Protein AF-A0A8T3NK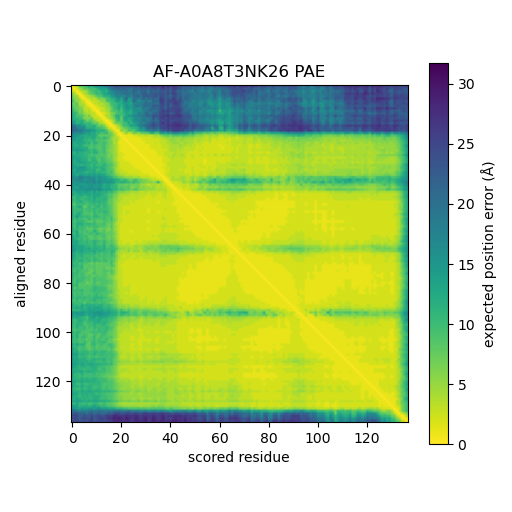26-F1 (afdb_monomer)

Radius of gyration: 14.74 Å; Cα contacts (8 Å, |Δi|>4): 124; chains: 1; bounding box: 40×31×36 Å

Secondary structure (DSSP, 8-state):
--SHHHHHHHHHGGG-TTS-HHHHHHHHHHHHHHHHHH--TTT-HHHHHHHHHHHHHHHHHHHTSTTS-HHHHHHHHHHHHHHHHHHHHHTT-HHHHHHHHHHHHHHHHHHGGGHHHHHHHTTS-SPPHHHHT-S--

pLDDT: mean 83.79, std 16.9, range [34.38, 97.88]

Mean predicted aligned error: 6.79 Å

Sequence (137 aa):
MTQNNRGGLLGEIAGLEGEDRRARLFEAQAAYDEALEHRRPEVAPLDYAMALGNDAISLCQIAAISGEDRRGRLAEALRCAYTALAVFVRMEHGPYRRQAVDLLQWIRAGAGELFVELWAELDVGEPPGWLADGGAD

Foldseek 3Di:
DPDVVVLVVLVVVLPDPDDPVVVVLVVLLVVLVVVLVVDDCVPHVLSNLVSLQVNLSSLCSQLPDPPDPVLVSLLSSLLSLVSSLVSCVVVVVVVSNVVSLVSLLVSLVSCDPSNVVSVVVNVPDDDDPSNVVSDDD

Solvent-accessible surface area (backbone atoms only — not comparable to full-atom values): 7650 Å² total; per-residue (Å²): 144,76,58,77,67,45,62,55,52,55,54,61,60,68,73,54,86,89,60,69,58,69,59,52,45,52,52,50,44,52,52,38,55,57,49,51,75,73,33,39,69,90,80,36,41,67,64,30,26,52,41,29,43,53,41,18,54,44,27,48,57,50,31,70,39,89,91,49,64,35,65,63,27,44,39,50,17,49,52,28,22,51,53,18,28,57,46,25,57,75,66,66,37,63,74,59,30,50,53,27,50,55,48,46,46,49,50,40,62,74,44,50,84,51,33,65,59,45,48,59,72,66,73,75,69,79,70,56,66,86,60,61,68,67,77,83,131

Nearest PDB structures (foldseek):
  8e12-assembly1_C  TM=4.716E-01  e=1.825E+00  synthetic construct
  8e0m-assembly4_K  TM=2.873E-01  e=3.569E+00  synthetic construct

Structure (mmCIF, N/CA/C/O backbone):
data_AF-A0A8T3NK26-F1
#
_entry.id   AF-A0A8T3NK26-F1
#
loop_
_atom_site.group_PDB
_atom_site.id
_atom_site.type_symbol
_atom_site.label_atom_id
_atom_site.label_alt_id
_atom_site.label_comp_id
_atom_site.label_asym_id
_atom_site.label_entity_id
_atom_site.label_seq_id
_atom_site.pdbx_PDB_ins_code
_atom_site.Cartn_x
_atom_site.Cartn_y
_atom_site.Cartn_z
_atom_site.occupancy
_atom_site.B_iso_or_equiv
_atom_site.auth_seq_id
_atom_site.auth_comp_id
_atom_site.auth_asym_id
_atom_site.auth_atom_id
_atom_site.pdbx_PDB_model_num
ATOM 1 N N . MET A 1 1 ? 3.869 16.652 -11.124 1.00 34.38 1 MET A N 1
ATOM 2 C CA . MET A 1 1 ? 3.592 17.564 -9.989 1.00 34.38 1 MET A CA 1
ATOM 3 C C . MET A 1 1 ? 2.208 17.263 -9.382 1.00 34.38 1 MET A C 1
ATOM 5 O O . MET A 1 1 ? 1.467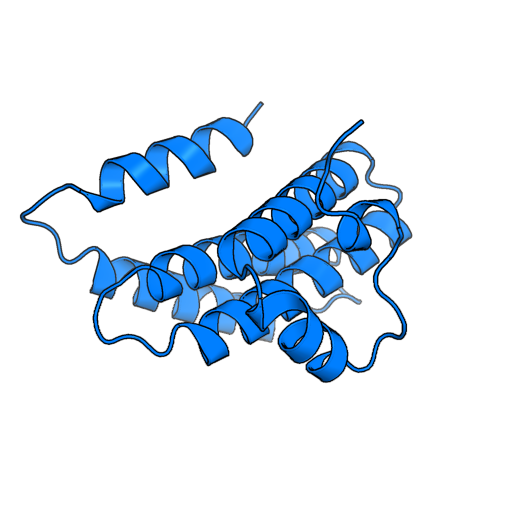 18.180 -9.070 1.00 34.38 1 MET A O 1
ATOM 9 N N . THR A 1 2 ? 1.814 15.987 -9.228 1.00 40.00 2 THR A N 1
ATOM 10 C CA . THR A 1 2 ? 0.365 15.669 -9.183 1.00 40.00 2 THR A CA 1
ATOM 11 C C . THR A 1 2 ? -0.078 14.587 -8.191 1.00 40.00 2 THR A C 1
ATOM 13 O O . THR A 1 2 ? -1.278 14.395 -8.055 1.00 40.00 2 THR A O 1
ATOM 16 N N . GLN A 1 3 ? 0.830 13.929 -7.459 1.00 48.12 3 GLN A N 1
ATOM 17 C CA . GLN A 1 3 ? 0.453 12.953 -6.416 1.00 48.12 3 GLN A CA 1
ATOM 18 C C . GLN A 1 3 ? 0.725 13.458 -4.990 1.00 48.12 3 GLN A C 1
ATOM 20 O O . GLN A 1 3 ? -0.144 13.337 -4.132 1.00 48.12 3 GLN A O 1
ATOM 25 N N . ASN A 1 4 ? 1.845 14.156 -4.754 1.00 40.50 4 ASN A N 1
ATOM 26 C CA . ASN A 1 4 ? 2.175 14.691 -3.419 1.00 40.50 4 ASN A CA 1
ATOM 27 C C . ASN A 1 4 ? 1.128 15.686 -2.890 1.00 40.50 4 ASN A C 1
ATOM 29 O O . ASN A 1 4 ? 0.859 15.723 -1.695 1.00 40.50 4 ASN A O 1
ATOM 33 N N . ASN A 1 5 ? 0.463 16.424 -3.783 1.00 45.19 5 ASN A N 1
ATOM 34 C CA . ASN A 1 5 ? -0.609 17.343 -3.399 1.00 45.19 5 ASN A CA 1
ATOM 35 C C . ASN A 1 5 ? -1.948 16.625 -3.131 1.00 45.19 5 ASN A C 1
ATOM 37 O O . ASN A 1 5 ? -2.822 17.218 -2.512 1.00 45.19 5 ASN A O 1
ATOM 41 N N . ARG A 1 6 ? -2.134 15.366 -3.566 1.00 50.84 6 ARG A N 1
ATOM 42 C CA . ARG A 1 6 ? -3.364 14.591 -3.307 1.00 50.84 6 ARG A CA 1
ATOM 43 C C . ARG A 1 6 ? -3.356 13.932 -1.933 1.00 50.84 6 ARG A C 1
ATOM 45 O O . ARG A 1 6 ? -4.387 13.947 -1.274 1.00 50.84 6 ARG A O 1
ATOM 52 N N . GLY A 1 7 ? -2.215 13.408 -1.481 1.00 46.88 7 GLY A N 1
ATOM 53 C CA . GLY A 1 7 ? -2.102 12.787 -0.153 1.00 46.88 7 GLY A CA 1
ATOM 54 C C . GLY A 1 7 ? -2.464 13.752 0.985 1.00 46.88 7 GLY A C 1
ATOM 55 O O . GLY A 1 7 ? -3.245 13.396 1.864 1.00 46.88 7 GLY A O 1
ATOM 56 N N . GLY A 1 8 ? -1.982 15.001 0.909 1.00 49.38 8 GLY A N 1
ATOM 57 C CA . GLY A 1 8 ? -2.317 16.061 1.871 1.00 49.38 8 GLY A CA 1
ATOM 58 C C . GLY A 1 8 ? -3.774 16.526 1.782 1.00 49.38 8 GLY A C 1
ATOM 59 O O . GLY A 1 8 ? -4.470 16.559 2.793 1.00 49.38 8 GLY A O 1
ATOM 60 N N . LEU A 1 9 ? -4.271 16.784 0.567 1.00 47.94 9 LEU A N 1
ATOM 61 C CA . LEU A 1 9 ? -5.650 17.235 0.346 1.00 47.94 9 LEU A CA 1
ATOM 62 C C . LEU A 1 9 ? -6.682 16.181 0.785 1.00 47.94 9 LEU A C 1
ATOM 64 O O . LEU A 1 9 ? -7.715 16.510 1.358 1.00 47.94 9 LEU A O 1
ATOM 68 N N . LEU A 1 10 ? -6.403 14.893 0.559 1.00 50.91 10 LEU A N 1
ATOM 69 C CA . LEU A 1 10 ? -7.287 13.814 0.993 1.00 50.91 10 LEU A CA 1
ATOM 70 C C . LEU A 1 10 ? -7.271 13.634 2.518 1.00 50.91 10 LEU A C 1
ATOM 72 O O . LEU A 1 10 ? -8.292 13.227 3.069 1.00 50.91 10 LEU A O 1
ATOM 76 N N . GLY A 1 11 ? -6.165 13.944 3.201 1.00 53.31 11 GLY A N 1
ATOM 77 C CA . GLY A 1 11 ? -6.098 14.000 4.665 1.00 53.31 11 GLY A CA 1
ATOM 78 C C . GLY A 1 11 ? -6.925 15.150 5.249 1.00 53.31 11 GLY A C 1
ATOM 79 O O . GLY A 1 11 ? -7.670 14.940 6.200 1.00 53.31 11 GLY A O 1
ATOM 80 N N . GLU A 1 12 ? -6.890 16.333 4.632 1.00 51.75 12 GLU A N 1
ATOM 81 C CA . GLU A 1 12 ? -7.709 17.488 5.042 1.00 51.75 12 GLU A CA 1
ATOM 82 C C . GLU A 1 12 ? -9.208 17.266 4.800 1.00 51.75 12 GLU A C 1
ATOM 84 O O . GLU A 1 12 ? -10.034 17.599 5.649 1.00 51.75 12 GLU A O 1
ATOM 89 N N . ILE A 1 13 ? -9.574 16.590 3.705 1.00 51.50 13 ILE A N 1
ATOM 90 C CA . ILE A 1 13 ? -10.962 16.168 3.450 1.00 51.50 13 ILE A CA 1
ATOM 91 C C . ILE A 1 13 ? -11.431 15.144 4.511 1.00 51.50 13 ILE A C 1
ATOM 93 O O . ILE A 1 13 ? -12.619 14.845 4.597 1.00 51.50 13 ILE A O 1
ATOM 97 N N . ALA A 1 14 ? -10.531 14.557 5.321 1.00 49.03 14 ALA A N 1
ATOM 98 C CA . ALA A 1 14 ? -10.887 13.531 6.313 1.00 49.03 14 ALA A CA 1
ATOM 99 C C . ALA A 1 14 ? -11.612 14.079 7.526 1.00 49.03 14 ALA A C 1
ATOM 101 O O . ALA A 1 14 ? -12.365 13.346 8.160 1.00 49.03 14 ALA A O 1
ATOM 102 N N . GLY A 1 15 ? -11.399 15.362 7.807 1.00 52.47 15 GLY A N 1
ATOM 103 C CA . GLY A 1 15 ? -12.033 16.071 8.907 1.00 52.47 15 GLY A CA 1
ATOM 104 C C . GLY A 1 15 ? -13.316 16.809 8.528 1.00 52.47 15 GLY A C 1
ATOM 105 O O . GLY A 1 15 ? -13.840 17.525 9.374 1.00 52.47 15 GLY A O 1
ATOM 106 N N . LEU A 1 16 ? -13.814 16.699 7.288 1.00 54.50 16 LEU A N 1
ATOM 107 C CA . LEU A 1 16 ? -15.029 17.406 6.870 1.00 54.50 16 LEU A CA 1
ATOM 108 C C . LEU A 1 16 ? -16.284 16.641 7.317 1.00 54.50 16 LEU A C 1
ATOM 110 O O . LEU A 1 16 ? -16.660 15.628 6.728 1.00 54.50 16 LEU A O 1
ATOM 114 N N . GLU A 1 17 ? -16.940 17.147 8.362 1.00 46.19 17 GLU A N 1
ATOM 115 C CA . GLU A 1 17 ? -18.253 16.683 8.812 1.00 46.19 17 GLU A CA 1
ATOM 116 C C . GLU A 1 17 ? -19.335 17.027 7.773 1.00 46.19 17 GLU A C 1
ATOM 118 O O . GLU A 1 17 ? -19.514 18.189 7.408 1.00 46.19 17 GLU A O 1
ATOM 123 N N . GLY A 1 18 ? -20.084 16.018 7.315 1.00 53.47 18 GLY A N 1
ATOM 124 C CA . GLY A 1 18 ? -21.314 16.209 6.532 1.00 53.47 18 GLY A CA 1
ATOM 125 C C . GLY A 1 18 ? -21.390 15.458 5.203 1.00 53.47 18 GLY A C 1
ATOM 126 O O . GLY A 1 18 ? -22.479 15.331 4.650 1.00 53.47 18 GLY A O 1
ATOM 127 N N . GLU A 1 19 ? -20.285 14.898 4.713 1.00 56.94 19 GLU A N 1
ATOM 128 C CA . GLU A 1 19 ? -20.297 13.965 3.585 1.00 56.94 19 GLU A CA 1
ATOM 129 C C . GLU A 1 19 ? -19.856 12.570 4.044 1.00 56.94 19 GLU A C 1
ATOM 131 O O . GLU A 1 19 ? -18.919 12.452 4.834 1.00 56.94 19 GLU A O 1
ATOM 136 N N . ASP A 1 20 ? -20.498 11.502 3.548 1.00 76.06 20 ASP A N 1
ATOM 137 C CA . ASP A 1 20 ? -20.120 10.118 3.872 1.00 76.06 20 ASP A CA 1
ATOM 138 C C . ASP A 1 20 ? -18.810 9.741 3.156 1.00 76.06 20 ASP A C 1
ATOM 140 O O . ASP A 1 20 ? -18.753 9.010 2.165 1.00 76.06 20 ASP A O 1
ATOM 144 N N . ARG A 1 21 ? -17.712 10.326 3.638 1.00 75.62 21 ARG A N 1
ATOM 145 C CA . ARG A 1 21 ? -16.347 10.060 3.190 1.00 75.62 21 ARG A CA 1
ATOM 146 C C . ARG A 1 21 ? -16.040 8.573 3.250 1.00 75.62 21 ARG A C 1
ATOM 148 O O . ARG A 1 21 ? -15.351 8.062 2.372 1.00 75.62 21 ARG A O 1
ATOM 155 N N . ARG A 1 22 ? -16.534 7.902 4.290 1.00 81.00 22 ARG A N 1
ATOM 156 C CA . ARG A 1 22 ? -16.394 6.462 4.456 1.00 81.00 22 ARG A CA 1
ATOM 157 C C . ARG A 1 22 ? -16.976 5.763 3.227 1.00 81.00 22 ARG A C 1
ATOM 159 O O . ARG A 1 22 ? -16.229 5.044 2.572 1.00 81.00 22 ARG A O 1
ATOM 166 N N . ALA A 1 23 ? -18.223 6.045 2.847 1.00 83.56 23 ALA A N 1
ATOM 167 C CA . ALA A 1 23 ? -18.834 5.483 1.641 1.00 83.56 23 ALA A CA 1
ATOM 168 C C . ALA A 1 23 ? -18.002 5.742 0.374 1.00 83.56 23 ALA A C 1
ATOM 170 O O . ALA A 1 23 ? -17.724 4.803 -0.364 1.00 83.56 23 ALA A O 1
ATOM 171 N N . ARG A 1 24 ? -17.498 6.965 0.161 1.00 80.81 24 ARG A N 1
ATOM 172 C CA . ARG A 1 24 ? -16.661 7.270 -1.019 1.00 80.81 24 ARG A CA 1
ATOM 173 C C . ARG A 1 24 ? -15.336 6.514 -1.060 1.00 80.81 24 ARG A C 1
ATOM 175 O O . ARG A 1 24 ? -14.866 6.172 -2.139 1.00 80.81 24 ARG A O 1
ATOM 182 N N . LEU A 1 25 ? -14.710 6.271 0.091 1.00 84.12 25 LEU A N 1
ATOM 183 C CA . LEU A 1 25 ? -13.487 5.470 0.151 1.00 84.12 25 LEU A CA 1
ATOM 184 C C . LEU A 1 25 ? -13.765 4.009 -0.207 1.00 84.12 25 LEU A C 1
ATOM 186 O O . LEU A 1 25 ? -12.973 3.408 -0.928 1.00 84.12 25 LEU A O 1
ATOM 190 N N . PHE A 1 26 ? -14.903 3.469 0.230 1.00 85.00 26 PHE A N 1
ATOM 191 C CA . PHE A 1 26 ? -15.344 2.130 -0.159 1.00 85.00 26 PHE A CA 1
ATOM 192 C C . PHE A 1 26 ? -15.735 2.043 -1.640 1.00 85.00 26 PHE A C 1
ATOM 194 O O . PHE A 1 26 ? -15.374 1.073 -2.299 1.00 85.00 26 PHE A O 1
ATOM 201 N N . GLU A 1 27 ? -16.402 3.060 -2.190 1.00 83.12 27 GLU A N 1
ATOM 202 C CA . GLU A 1 27 ? -16.675 3.153 -3.631 1.00 83.12 27 GLU A CA 1
ATOM 203 C C . GLU A 1 27 ? -15.379 3.224 -4.446 1.00 83.12 27 GLU A C 1
ATOM 205 O O . GLU A 1 27 ? -15.253 2.551 -5.467 1.00 83.12 27 GLU A O 1
ATOM 210 N N . ALA A 1 28 ? -14.393 4.002 -3.986 1.00 81.94 28 ALA A N 1
ATOM 211 C CA . ALA A 1 28 ? -13.083 4.070 -4.624 1.00 81.94 28 ALA A CA 1
ATOM 212 C C . ALA A 1 28 ? -12.371 2.712 -4.597 1.00 81.94 28 ALA A C 1
ATOM 214 O O . ALA A 1 28 ? -11.831 2.307 -5.623 1.00 81.94 28 ALA A O 1
ATOM 215 N N . GLN A 1 29 ? -12.410 2.000 -3.465 1.00 86.12 29 GLN A N 1
ATOM 216 C CA . GLN A 1 29 ? -11.847 0.654 -3.356 1.00 86.12 29 GLN A CA 1
ATOM 217 C C . GLN A 1 29 ? -12.522 -0.302 -4.350 1.00 86.12 29 GLN A C 1
ATOM 219 O O . GLN A 1 29 ? -11.836 -0.937 -5.140 1.00 86.12 29 GLN A O 1
ATOM 224 N N . ALA A 1 30 ? -13.858 -0.319 -4.404 1.00 85.00 30 ALA A N 1
ATOM 225 C CA . ALA A 1 30 ? -14.601 -1.156 -5.347 1.00 85.00 30 ALA A CA 1
ATOM 226 C C . ALA A 1 30 ? -14.259 -0.838 -6.816 1.00 85.00 30 ALA A C 1
ATOM 228 O O . ALA A 1 30 ? -14.114 -1.743 -7.635 1.00 85.00 30 ALA A O 1
ATOM 229 N N . ALA A 1 31 ? -14.083 0.443 -7.153 1.00 82.19 31 ALA A N 1
ATOM 230 C CA . ALA A 1 31 ? -13.667 0.855 -8.490 1.00 82.19 31 ALA A CA 1
ATOM 231 C C . ALA A 1 31 ? -12.220 0.440 -8.813 1.00 82.19 31 ALA A C 1
ATOM 233 O O . ALA A 1 31 ? -11.910 0.135 -9.968 1.00 82.19 31 ALA A O 1
ATOM 234 N N . TYR A 1 32 ? -11.316 0.437 -7.826 1.00 85.25 32 TYR A N 1
ATOM 235 C CA . TYR A 1 32 ? -9.965 -0.090 -8.015 1.00 85.25 32 TYR A CA 1
ATOM 236 C C . TYR A 1 32 ? -9.965 -1.610 -8.148 1.00 85.25 32 TYR A C 1
ATOM 238 O O . TYR A 1 32 ? -9.284 -2.103 -9.044 1.00 85.25 32 TYR A O 1
ATOM 246 N N . ASP A 1 33 ? -10.765 -2.326 -7.359 1.00 84.50 33 ASP A N 1
ATOM 247 C CA . ASP A 1 33 ? -10.953 -3.774 -7.476 1.00 84.50 33 ASP A CA 1
ATOM 248 C C . ASP A 1 33 ? -11.415 -4.140 -8.898 1.00 84.50 33 ASP A C 1
ATOM 250 O O . ASP A 1 33 ? -10.745 -4.912 -9.587 1.00 84.50 33 ASP A O 1
ATOM 254 N N . GLU A 1 34 ? -12.467 -3.487 -9.408 1.00 86.25 34 GLU A N 1
ATOM 255 C CA . GLU A 1 34 ? -12.948 -3.663 -10.789 1.00 86.25 34 GLU A CA 1
ATOM 256 C C . GLU A 1 34 ? -11.860 -3.319 -11.824 1.00 86.25 34 GLU A C 1
ATOM 258 O O . GLU A 1 34 ? -11.614 -4.057 -12.783 1.00 86.25 34 GLU A O 1
ATOM 263 N N . ALA A 1 35 ? -11.142 -2.208 -11.633 1.00 83.38 35 ALA A N 1
ATOM 264 C CA . ALA A 1 35 ? -10.060 -1.832 -12.535 1.00 83.38 35 ALA A CA 1
ATOM 265 C C . ALA A 1 35 ? -8.932 -2.878 -12.556 1.00 83.38 35 ALA A C 1
ATOM 267 O O . ALA A 1 35 ? -8.356 -3.115 -13.620 1.00 83.38 35 ALA A O 1
ATOM 268 N N . LEU A 1 36 ? -8.611 -3.501 -11.421 1.00 86.19 36 LEU A N 1
ATOM 269 C CA . LEU A 1 36 ? -7.581 -4.535 -11.283 1.00 86.19 36 LEU A CA 1
ATOM 270 C C . LEU A 1 36 ? -8.035 -5.899 -11.837 1.00 86.19 36 LEU A C 1
ATOM 272 O O . LEU A 1 36 ? -7.193 -6.708 -12.238 1.00 86.19 36 LEU A O 1
ATOM 276 N N . GLU A 1 37 ? -9.341 -6.148 -11.968 1.00 85.31 37 GLU A N 1
ATOM 277 C CA . GLU A 1 37 ? -9.845 -7.318 -12.699 1.00 85.31 37 GLU A CA 1
ATOM 278 C C . GLU A 1 37 ? -9.495 -7.256 -14.191 1.00 85.31 37 GLU A C 1
ATOM 280 O O . GLU A 1 37 ? -9.156 -8.282 -14.794 1.00 85.31 37 GLU A O 1
ATOM 285 N N . HIS A 1 38 ? -9.531 -6.056 -14.775 1.00 82.44 38 HIS A N 1
ATOM 286 C CA . HIS A 1 38 ? -9.278 -5.827 -16.199 1.00 82.44 38 HIS A CA 1
ATOM 287 C C . HIS A 1 38 ? -7.832 -5.425 -16.513 1.00 82.44 38 HIS A C 1
ATOM 289 O O . HIS A 1 38 ? -7.318 -5.743 -17.589 1.00 82.44 38 HIS A O 1
ATOM 295 N N . ARG A 1 39 ? -7.153 -4.735 -15.592 1.00 81.00 39 ARG A N 1
ATOM 296 C CA . ARG A 1 39 ? -5.747 -4.347 -15.736 1.00 81.00 39 ARG A CA 1
ATOM 297 C C . ARG A 1 39 ? -4.873 -5.483 -15.244 1.00 81.00 39 ARG A C 1
ATOM 299 O O . ARG A 1 39 ? -4.821 -5.789 -14.062 1.00 81.00 39 ARG A O 1
ATOM 306 N N . ARG A 1 40 ? -4.155 -6.096 -16.173 1.00 82.19 40 ARG A N 1
ATOM 307 C CA . ARG A 1 40 ? -3.185 -7.150 -15.882 1.00 82.19 40 ARG A CA 1
ATOM 308 C C . ARG A 1 40 ? -1.772 -6.576 -16.021 1.00 82.19 40 ARG A C 1
ATOM 310 O O . ARG A 1 40 ? -1.551 -5.789 -16.951 1.00 82.19 40 ARG A O 1
ATOM 317 N N . PRO A 1 41 ? -0.814 -6.953 -15.157 1.00 81.94 41 PRO A N 1
ATOM 318 C CA . PRO A 1 41 ? 0.565 -6.479 -15.264 1.00 81.94 41 PRO A CA 1
ATOM 319 C C . PRO A 1 41 ? 1.221 -6.839 -16.608 1.00 81.94 41 PRO A C 1
ATOM 321 O O . PRO A 1 41 ? 2.157 -6.167 -17.025 1.00 81.94 41 PRO A O 1
ATOM 324 N N . GLU A 1 42 ? 0.723 -7.850 -17.319 1.00 85.94 42 GLU A N 1
ATOM 325 C CA . GLU A 1 42 ? 1.214 -8.261 -18.637 1.00 85.94 42 GLU A C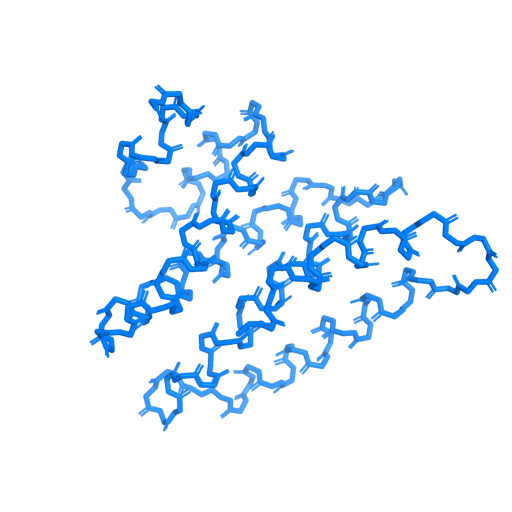A 1
ATOM 326 C C . GLU A 1 42 ? 0.713 -7.364 -19.779 1.00 85.94 42 GLU A C 1
ATOM 328 O O . GLU A 1 42 ? 1.368 -7.267 -20.814 1.00 85.94 42 GLU A O 1
ATOM 333 N N . VAL A 1 43 ? -0.450 -6.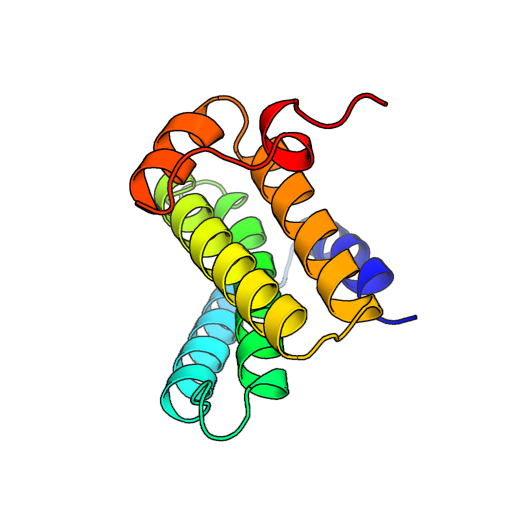724 -19.612 1.00 87.75 43 VAL A N 1
ATOM 334 C CA . VAL A 1 43 ? -1.137 -5.974 -20.681 1.00 87.75 43 VAL A CA 1
ATOM 335 C C . VAL A 1 43 ? -0.941 -4.471 -20.520 1.00 87.75 43 VAL A C 1
ATOM 337 O O . VAL A 1 43 ? -0.647 -3.774 -21.488 1.00 87.75 43 VAL A O 1
ATOM 340 N N . ALA A 1 44 ? -1.095 -3.969 -19.296 1.00 90.38 44 ALA A N 1
ATOM 341 C CA . ALA A 1 44 ? -1.012 -2.548 -18.980 1.00 90.38 44 ALA A CA 1
ATOM 342 C C . ALA A 1 44 ? -0.277 -2.349 -17.641 1.00 90.38 44 ALA A C 1
ATOM 344 O O . ALA A 1 44 ? -0.893 -1.955 -16.647 1.00 90.38 44 ALA A O 1
ATOM 345 N N . PRO A 1 45 ? 1.040 -2.634 -17.580 1.00 91.50 45 PRO A N 1
ATOM 346 C CA . PRO A 1 45 ? 1.796 -2.639 -16.326 1.00 91.50 45 PRO A CA 1
ATOM 347 C C . PRO A 1 45 ? 1.780 -1.285 -15.612 1.00 91.50 45 PRO A C 1
ATOM 349 O O . PRO A 1 45 ? 1.678 -1.242 -14.388 1.00 91.50 45 PRO A O 1
ATOM 352 N N . LEU A 1 46 ? 1.823 -0.179 -16.364 1.00 89.44 46 LEU A N 1
ATOM 353 C CA . LEU A 1 46 ? 1.778 1.160 -15.779 1.00 89.44 46 LEU A CA 1
ATOM 354 C C . LEU A 1 46 ? 0.428 1.436 -15.104 1.00 89.44 46 LEU A C 1
ATOM 356 O O . LEU A 1 46 ? 0.396 1.825 -13.939 1.00 89.44 46 LEU A O 1
ATOM 360 N N . ASP A 1 47 ? -0.677 1.196 -15.812 1.00 88.50 47 ASP A N 1
ATOM 361 C CA . ASP A 1 47 ? -2.029 1.460 -15.305 1.00 88.50 47 ASP A CA 1
ATOM 362 C C . ASP A 1 47 ? -2.407 0.535 -14.147 1.00 88.50 47 ASP A C 1
ATOM 364 O O . ASP A 1 47 ? -3.139 0.943 -13.240 1.00 88.50 47 ASP A O 1
ATOM 368 N N . TYR A 1 48 ? -1.904 -0.701 -14.174 1.00 92.88 48 TYR A N 1
ATOM 369 C CA . TYR A 1 48 ? -2.019 -1.661 -13.081 1.00 92.88 48 TYR A CA 1
ATOM 370 C C . TYR A 1 48 ? -1.295 -1.156 -11.825 1.00 92.88 48 TYR A C 1
ATOM 372 O O . TYR A 1 48 ? -1.903 -1.035 -10.763 1.00 92.88 48 TYR A O 1
ATOM 380 N N . ALA A 1 49 ? -0.021 -0.773 -11.945 1.00 94.31 49 ALA A N 1
ATOM 381 C CA . ALA A 1 49 ? 0.762 -0.274 -10.814 1.00 94.31 49 ALA A CA 1
ATOM 382 C C . ALA A 1 49 ? 0.216 1.049 -10.251 1.00 94.31 49 ALA A C 1
ATOM 384 O O . ALA A 1 49 ? 0.220 1.260 -9.040 1.00 94.31 49 ALA A O 1
ATOM 385 N N . MET A 1 50 ? -0.297 1.932 -11.112 1.00 91.12 50 MET A N 1
ATOM 386 C CA . MET A 1 50 ? -0.963 3.160 -10.675 1.00 91.12 50 MET A CA 1
ATOM 387 C C . MET A 1 50 ? -2.278 2.881 -9.938 1.00 91.12 50 MET A C 1
ATOM 389 O O . MET A 1 50 ? -2.560 3.567 -8.957 1.00 91.12 50 MET A O 1
ATOM 393 N N . ALA A 1 51 ? -3.070 1.895 -10.378 1.00 90.94 51 ALA A N 1
ATOM 394 C CA . ALA A 1 51 ? -4.281 1.481 -9.665 1.00 90.94 51 ALA A CA 1
ATOM 395 C C . ALA A 1 51 ? -3.944 0.967 -8.261 1.00 90.94 51 ALA A C 1
ATOM 397 O O . ALA A 1 51 ? -4.489 1.483 -7.292 1.00 90.94 51 ALA A O 1
ATOM 398 N N . LEU A 1 52 ? -2.967 0.062 -8.150 1.00 95.12 52 LEU A N 1
ATOM 399 C CA . LEU A 1 52 ? -2.487 -0.456 -6.865 1.00 95.12 52 LEU A CA 1
ATOM 400 C C . LEU A 1 52 ? -1.986 0.650 -5.926 1.00 95.12 52 LEU A C 1
ATOM 402 O O . LEU A 1 52 ? -2.282 0.639 -4.736 1.00 95.12 52 LEU A O 1
ATOM 406 N N . GLY A 1 53 ? -1.229 1.621 -6.446 1.00 92.38 53 GLY A N 1
ATOM 407 C CA . GLY A 1 53 ? -0.732 2.735 -5.636 1.00 92.38 53 GLY A CA 1
ATOM 408 C C . GLY A 1 53 ? -1.853 3.626 -5.093 1.00 92.38 53 GLY A C 1
ATOM 409 O O . GLY A 1 53 ? -1.790 4.066 -3.947 1.00 92.38 53 GLY A O 1
ATOM 410 N N . ASN A 1 54 ? -2.893 3.877 -5.891 1.00 90.06 54 ASN A N 1
ATOM 411 C CA . ASN A 1 54 ? -4.041 4.656 -5.433 1.00 90.06 54 ASN A CA 1
ATOM 412 C C . ASN A 1 54 ? -4.904 3.871 -4.435 1.00 90.06 54 ASN A C 1
ATOM 414 O O . ASN A 1 54 ? -5.362 4.450 -3.452 1.00 90.06 54 ASN A O 1
ATOM 418 N N . ASP A 1 55 ? -5.087 2.572 -4.662 1.00 91.38 55 ASP A N 1
ATOM 419 C CA . ASP A 1 55 ? -5.818 1.691 -3.755 1.00 91.38 55 ASP A CA 1
ATOM 420 C C . ASP A 1 55 ? -5.137 1.603 -2.379 1.00 91.38 55 ASP A C 1
ATOM 422 O O . ASP A 1 55 ? -5.772 1.816 -1.347 1.00 91.38 55 ASP A O 1
ATOM 426 N N . ALA A 1 56 ? -3.807 1.467 -2.349 1.00 95.06 56 ALA A N 1
ATOM 427 C CA . ALA A 1 56 ? -3.031 1.518 -1.111 1.00 95.06 56 ALA A CA 1
ATOM 428 C C . ALA A 1 56 ? -3.265 2.814 -0.306 1.00 95.06 56 ALA A C 1
ATOM 430 O O . ALA A 1 56 ? -3.392 2.772 0.918 1.00 95.06 56 ALA A O 1
ATOM 431 N N . ILE A 1 57 ? -3.375 3.968 -0.976 1.00 91.06 57 ILE A N 1
ATOM 432 C CA . ILE A 1 57 ? -3.688 5.247 -0.317 1.00 91.06 57 ILE A CA 1
ATOM 433 C C . ILE A 1 57 ? -5.102 5.223 0.282 1.00 91.06 57 ILE A C 1
ATOM 435 O O . ILE A 1 57 ? -5.286 5.647 1.427 1.00 91.06 57 ILE A O 1
ATOM 439 N N . SER A 1 58 ? -6.092 4.728 -0.465 1.00 90.00 58 SER A N 1
ATOM 440 C CA . SER A 1 58 ? -7.475 4.592 0.007 1.00 90.00 58 SER A CA 1
ATOM 441 C C . SER A 1 58 ? -7.570 3.666 1.222 1.00 90.00 58 SER A C 1
ATOM 443 O O . SER A 1 58 ? -8.199 4.025 2.218 1.00 90.00 58 SER A O 1
ATOM 445 N N . LEU A 1 59 ? -6.873 2.531 1.200 1.00 94.06 59 LEU A N 1
ATOM 446 C CA . LEU A 1 59 ? -6.818 1.581 2.310 1.00 94.06 59 LEU A CA 1
ATOM 447 C C . LEU A 1 59 ? -6.210 2.194 3.575 1.00 94.06 59 LEU A C 1
ATOM 449 O O . LEU A 1 59 ? -6.767 2.021 4.658 1.00 94.06 59 LEU A O 1
ATOM 453 N N . CYS A 1 60 ? -5.137 2.985 3.468 1.00 91.44 60 CYS A N 1
ATOM 454 C CA . CYS A 1 60 ? -4.594 3.717 4.617 1.00 91.44 60 CYS A CA 1
ATOM 455 C C . CYS A 1 60 ? -5.586 4.726 5.206 1.00 91.44 60 CYS A C 1
ATOM 457 O O . CYS A 1 60 ? -5.624 4.924 6.420 1.00 91.44 60 CYS A O 1
ATOM 459 N N . GLN A 1 61 ? -6.399 5.363 4.363 1.00 89.25 61 GLN A N 1
ATOM 460 C CA . GLN A 1 61 ? -7.425 6.299 4.820 1.00 89.25 61 GLN A CA 1
ATOM 461 C C . GLN A 1 61 ? -8.571 5.577 5.523 1.00 89.25 61 GLN A C 1
ATOM 463 O O . GLN A 1 61 ? -9.040 6.065 6.548 1.00 89.25 61 GLN A O 1
ATOM 468 N N . ILE A 1 62 ? -8.980 4.408 5.023 1.00 89.94 62 ILE A N 1
ATOM 469 C CA . ILE A 1 62 ? -9.963 3.542 5.686 1.00 89.94 62 ILE A CA 1
ATOM 470 C C . ILE A 1 62 ? -9.404 3.035 7.021 1.00 89.94 62 ILE A C 1
ATOM 472 O O . ILE A 1 62 ? -10.103 3.076 8.027 1.00 89.94 62 ILE A O 1
ATOM 476 N N . ALA A 1 63 ? -8.125 2.649 7.072 1.00 91.62 63 ALA A N 1
ATOM 477 C CA . ALA A 1 63 ? -7.458 2.180 8.289 1.00 91.62 63 ALA A CA 1
ATOM 478 C C . ALA A 1 63 ? -7.428 3.223 9.425 1.00 91.62 63 ALA A C 1
ATOM 480 O O . ALA A 1 63 ? -7.262 2.862 10.591 1.00 91.62 63 ALA A O 1
ATOM 481 N N . ALA A 1 64 ? -7.559 4.511 9.090 1.00 89.31 64 ALA A N 1
ATOM 482 C CA . ALA A 1 64 ? -7.625 5.612 10.047 1.00 89.31 64 ALA A CA 1
ATOM 483 C C . ALA A 1 64 ? -9.050 5.889 10.572 1.00 89.31 64 ALA A C 1
ATOM 485 O O . ALA A 1 64 ? -9.209 6.680 11.501 1.00 89.31 64 ALA A O 1
ATOM 486 N N . ILE A 1 65 ? -10.086 5.265 9.997 1.00 87.69 65 ILE A N 1
ATOM 487 C CA . ILE A 1 65 ? -11.476 5.424 10.436 1.00 87.69 65 ILE A CA 1
ATOM 488 C C . ILE A 1 65 ? -11.713 4.578 11.692 1.00 87.69 65 ILE A C 1
ATOM 490 O O . ILE A 1 65 ? -11.459 3.374 11.715 1.00 87.69 65 ILE A O 1
ATOM 494 N N . SER A 1 66 ? -12.258 5.198 12.739 1.00 84.50 66 SER A N 1
ATOM 495 C CA . SER A 1 66 ? -12.636 4.504 13.972 1.00 84.50 66 SER A CA 1
ATOM 496 C C . SER A 1 66 ? -13.610 3.352 13.700 1.00 84.50 66 SER A C 1
ATOM 498 O O . SER A 1 66 ? -14.646 3.544 13.066 1.00 84.50 66 SER A O 1
ATOM 500 N N . GLY A 1 67 ? -13.296 2.168 14.229 1.00 86.19 67 GLY A N 1
ATOM 501 C CA . GLY A 1 67 ? -14.118 0.961 14.081 1.00 86.19 67 GLY A CA 1
ATOM 502 C C . GLY A 1 67 ? -13.799 0.104 12.852 1.00 86.19 67 GLY A C 1
ATOM 503 O O . GLY A 1 67 ? -14.359 -0.982 12.739 1.00 86.19 67 GLY A O 1
ATOM 504 N N . GLU A 1 68 ? -12.898 0.543 11.969 1.00 89.38 68 GLU A N 1
ATOM 505 C CA . GLU A 1 68 ? -12.382 -0.290 10.878 1.00 89.38 68 GLU A CA 1
ATOM 506 C C . GLU A 1 68 ? -11.282 -1.253 11.334 1.00 89.38 68 GLU A C 1
ATOM 508 O O . GLU A 1 68 ? -10.569 -1.003 12.311 1.00 89.38 68 GLU A O 1
ATOM 513 N N . ASP A 1 69 ? -11.101 -2.342 10.578 1.00 94.12 69 ASP A N 1
ATOM 514 C CA . ASP A 1 69 ? -9.967 -3.251 10.752 1.00 94.12 69 ASP A CA 1
ATOM 515 C C . ASP A 1 69 ? -8.667 -2.590 10.277 1.00 94.12 69 ASP A C 1
ATOM 517 O O . ASP A 1 69 ? -8.180 -2.799 9.165 1.00 94.12 69 ASP A O 1
ATOM 521 N N . ARG A 1 70 ? -8.081 -1.770 11.150 1.00 93.50 70 ARG A N 1
ATOM 522 C CA . ARG A 1 70 ? -6.828 -1.069 10.869 1.00 93.50 70 ARG A CA 1
ATOM 523 C C . ARG A 1 70 ? -5.704 -2.025 10.457 1.00 93.50 70 ARG A C 1
ATOM 525 O O . ARG A 1 70 ? -4.914 -1.662 9.589 1.00 93.50 70 ARG A O 1
ATOM 532 N N . ARG A 1 71 ? -5.604 -3.215 11.064 1.00 96.12 71 ARG A N 1
ATOM 533 C CA . ARG A 1 71 ? -4.527 -4.170 10.755 1.00 96.12 71 ARG A CA 1
ATOM 534 C C . ARG A 1 71 ? -4.694 -4.699 9.335 1.00 96.12 71 ARG A C 1
ATOM 536 O O . ARG A 1 71 ? -3.766 -4.549 8.545 1.00 96.12 71 ARG A O 1
ATOM 543 N N . GLY A 1 72 ? -5.859 -5.261 9.013 1.00 96.44 72 GLY A N 1
ATOM 544 C CA . GLY A 1 72 ? -6.124 -5.831 7.691 1.00 96.44 72 GLY A CA 1
ATOM 545 C C . GLY A 1 72 ? -5.980 -4.798 6.576 1.00 96.44 72 GLY A C 1
ATOM 546 O O . GLY A 1 72 ? -5.332 -5.058 5.565 1.00 96.44 72 GLY A O 1
ATOM 547 N N . ARG A 1 73 ? -6.477 -3.573 6.795 1.00 95.56 73 ARG A N 1
ATOM 548 C CA . ARG A 1 73 ? -6.357 -2.481 5.816 1.00 95.56 73 ARG A CA 1
ATOM 549 C C . ARG A 1 73 ? -4.913 -2.057 5.568 1.00 95.56 73 ARG A C 1
ATOM 551 O O . ARG A 1 73 ? -4.541 -1.815 4.424 1.00 95.56 73 ARG A O 1
ATOM 558 N N . LEU A 1 74 ? -4.084 -1.989 6.610 1.00 96.62 74 LEU A N 1
ATOM 559 C CA . LEU A 1 74 ? -2.661 -1.679 6.446 1.00 96.62 74 LEU A CA 1
ATOM 560 C C . LEU A 1 74 ? -1.880 -2.836 5.810 1.00 96.62 74 LEU A C 1
ATOM 562 O O . LEU A 1 74 ? -0.976 -2.567 5.022 1.00 96.62 74 LEU A O 1
ATOM 566 N N . ALA A 1 75 ? -2.235 -4.091 6.104 1.00 97.62 75 ALA A N 1
ATOM 567 C CA . ALA A 1 75 ? -1.654 -5.268 5.452 1.00 97.62 75 ALA A CA 1
ATOM 568 C C . ALA A 1 75 ? -1.885 -5.218 3.934 1.00 97.62 75 ALA A C 1
ATOM 570 O O . ALA A 1 75 ? -0.963 -5.370 3.129 1.00 97.62 75 ALA A O 1
ATOM 571 N N . GLU A 1 76 ? -3.124 -4.929 3.538 1.00 96.88 76 GLU A N 1
ATOM 572 C CA . GLU A 1 76 ? -3.503 -4.838 2.137 1.00 96.88 76 GLU A CA 1
ATOM 573 C C . GLU A 1 76 ? -2.863 -3.636 1.438 1.00 96.88 76 GLU A C 1
ATOM 575 O O . GLU A 1 76 ? -2.295 -3.789 0.356 1.00 96.88 76 GLU A O 1
ATOM 580 N N . ALA A 1 77 ? -2.846 -2.468 2.091 1.00 97.25 77 ALA A N 1
ATOM 581 C CA . ALA A 1 77 ? -2.167 -1.286 1.569 1.00 97.25 77 ALA A CA 1
ATOM 582 C C . ALA A 1 77 ? -0.679 -1.557 1.309 1.00 97.25 77 ALA A C 1
ATOM 584 O O . ALA A 1 77 ? -0.146 -1.182 0.262 1.00 97.25 77 ALA A O 1
ATOM 585 N N . LEU A 1 78 ? -0.015 -2.242 2.245 1.00 97.75 78 LEU A N 1
ATOM 586 C CA . LEU A 1 78 ? 1.392 -2.605 2.135 1.00 97.75 78 LEU A CA 1
ATOM 587 C C . LEU A 1 78 ? 1.638 -3.534 0.937 1.00 97.75 78 LEU A C 1
ATOM 589 O O . LEU A 1 78 ? 2.546 -3.285 0.141 1.00 97.75 78 LEU A O 1
ATOM 593 N N . ARG A 1 79 ? 0.789 -4.552 0.754 1.00 97.88 79 ARG A N 1
ATOM 594 C CA . ARG A 1 79 ? 0.832 -5.469 -0.395 1.00 97.88 79 ARG A CA 1
ATOM 595 C C . ARG A 1 79 ? 0.647 -4.732 -1.724 1.00 97.88 79 ARG A C 1
ATOM 597 O O . ARG A 1 79 ? 1.427 -4.951 -2.658 1.00 97.88 79 ARG A O 1
ATOM 604 N N . CYS A 1 80 ? -0.342 -3.842 -1.811 1.00 97.50 80 CYS A N 1
ATOM 605 C CA . CYS A 1 80 ? -0.610 -3.045 -3.009 1.00 97.50 80 CYS A CA 1
ATOM 606 C C . CYS A 1 80 ? 0.572 -2.117 -3.341 1.00 97.50 80 CYS A C 1
ATOM 608 O O . CYS A 1 80 ? 1.071 -2.129 -4.470 1.00 97.50 80 CYS A O 1
ATOM 610 N N . ALA A 1 81 ? 1.094 -1.382 -2.354 1.00 97.56 81 ALA A N 1
ATOM 611 C CA . ALA A 1 81 ? 2.227 -0.474 -2.538 1.00 97.56 81 ALA A CA 1
ATOM 612 C C . ALA A 1 81 ? 3.525 -1.208 -2.924 1.00 97.56 81 ALA A C 1
ATOM 614 O O . ALA A 1 81 ? 4.243 -0.761 -3.824 1.00 97.5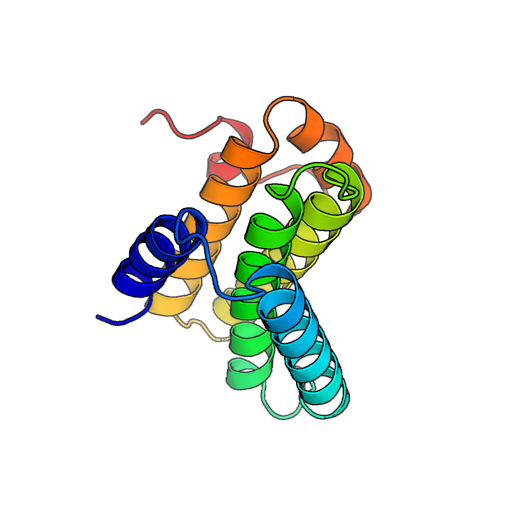6 81 ALA A O 1
ATOM 615 N N . TYR A 1 82 ? 3.811 -2.359 -2.305 1.00 97.88 82 TYR A N 1
ATOM 616 C CA . TYR A 1 82 ? 4.980 -3.177 -2.643 1.00 97.88 82 TYR A CA 1
ATOM 617 C C . TYR A 1 82 ? 4.891 -3.729 -4.071 1.00 97.88 82 TYR A C 1
ATOM 619 O O . TYR A 1 82 ? 5.848 -3.643 -4.845 1.00 97.88 82 TYR A O 1
ATOM 627 N N . THR A 1 83 ? 3.713 -4.219 -4.462 1.00 96.94 83 THR A N 1
ATOM 628 C CA . THR A 1 83 ? 3.472 -4.720 -5.821 1.00 96.94 83 THR A CA 1
ATOM 629 C C . THR A 1 83 ? 3.621 -3.605 -6.860 1.00 96.94 83 THR A C 1
ATOM 631 O O . THR A 1 83 ? 4.269 -3.804 -7.891 1.00 96.94 83 THR A O 1
ATOM 634 N N . ALA A 1 84 ? 3.095 -2.408 -6.580 1.00 96.44 84 ALA A N 1
ATOM 635 C CA . ALA A 1 84 ? 3.269 -1.241 -7.442 1.00 96.44 84 ALA A CA 1
ATOM 636 C C . ALA A 1 84 ? 4.753 -0.872 -7.609 1.00 96.44 84 ALA A C 1
ATOM 638 O O . ALA A 1 84 ? 5.219 -0.685 -8.737 1.00 96.44 84 ALA A O 1
ATOM 639 N N . LEU A 1 85 ? 5.521 -0.838 -6.510 1.00 97.25 85 LEU A N 1
ATOM 640 C CA . LEU A 1 85 ? 6.962 -0.584 -6.552 1.00 97.25 85 LEU A CA 1
ATOM 641 C C . LEU A 1 85 ? 7.685 -1.602 -7.443 1.00 97.25 85 LEU A C 1
ATOM 643 O O . LEU A 1 85 ? 8.476 -1.202 -8.299 1.00 97.25 85 LEU A O 1
ATOM 647 N N . ALA A 1 86 ? 7.398 -2.896 -7.282 1.00 96.00 86 ALA A N 1
ATOM 648 C CA . ALA A 1 86 ? 8.027 -3.956 -8.068 1.00 96.00 86 ALA A CA 1
ATOM 649 C C . ALA A 1 86 ? 7.796 -3.774 -9.580 1.00 96.00 86 ALA A C 1
ATOM 651 O O . ALA A 1 86 ? 8.716 -3.958 -10.383 1.00 96.00 86 ALA A O 1
ATOM 652 N N . VAL A 1 87 ? 6.591 -3.355 -9.980 1.00 95.94 87 VAL A N 1
ATOM 653 C CA . VAL A 1 87 ? 6.281 -3.053 -11.384 1.00 95.94 87 VAL A CA 1
ATOM 654 C C . VAL A 1 87 ? 7.018 -1.798 -11.856 1.00 95.94 87 VAL A C 1
ATOM 656 O O . VAL A 1 87 ? 7.665 -1.840 -12.902 1.00 95.94 87 VAL A O 1
ATOM 659 N N . PHE A 1 88 ? 7.011 -0.703 -11.089 1.00 95.25 88 PHE A N 1
ATOM 660 C CA . PHE A 1 88 ? 7.725 0.522 -11.476 1.00 95.25 88 PHE A CA 1
ATOM 661 C C . PHE A 1 88 ? 9.242 0.329 -11.579 1.00 95.25 88 PHE A C 1
ATOM 663 O O . PHE A 1 88 ? 9.874 0.954 -12.432 1.00 95.25 88 PHE A O 1
ATOM 670 N N . VAL A 1 89 ? 9.830 -0.535 -10.743 1.00 95.00 89 VAL A N 1
ATOM 671 C CA . VAL A 1 89 ? 11.241 -0.938 -10.848 1.00 95.00 89 VAL A CA 1
ATOM 672 C C . VAL A 1 89 ? 11.487 -1.676 -12.162 1.00 95.00 89 VAL A C 1
ATOM 674 O O . VAL A 1 89 ? 12.404 -1.305 -12.889 1.00 95.00 89 VAL A O 1
ATOM 677 N N . ARG A 1 90 ? 10.645 -2.662 -12.501 1.00 95.19 90 ARG A N 1
ATOM 678 C CA . ARG A 1 90 ? 10.757 -3.434 -13.750 1.00 95.19 90 ARG A CA 1
ATOM 679 C C . ARG A 1 90 ? 10.614 -2.566 -15.001 1.00 95.19 90 ARG A C 1
ATOM 681 O O . ARG A 1 90 ? 11.240 -2.849 -16.011 1.00 95.19 90 ARG A O 1
ATOM 688 N N . MET A 1 91 ? 9.787 -1.526 -14.932 1.00 93.50 91 MET A N 1
ATOM 689 C CA . MET A 1 91 ? 9.569 -0.578 -16.028 1.00 93.50 91 MET A CA 1
ATOM 690 C C . MET A 1 91 ? 10.609 0.551 -16.092 1.00 93.50 91 MET A C 1
ATOM 692 O O . MET A 1 91 ? 10.480 1.432 -16.936 1.00 93.50 91 MET A O 1
ATOM 696 N N . GLU A 1 92 ? 11.579 0.588 -15.171 1.00 93.12 92 GLU A N 1
ATOM 697 C CA . GLU A 1 92 ? 12.570 1.670 -15.047 1.00 93.12 92 GLU A CA 1
ATOM 698 C C . GLU A 1 92 ? 11.942 3.072 -14.884 1.00 93.12 92 GLU A C 1
ATOM 700 O O . GLU A 1 92 ? 12.526 4.106 -15.220 1.00 93.12 92 GLU A O 1
ATOM 705 N N . HIS A 1 93 ? 10.741 3.142 -14.300 1.00 87.38 93 HIS A N 1
ATOM 706 C CA . HIS A 1 93 ? 9.960 4.373 -14.246 1.00 87.38 93 HIS A CA 1
ATOM 707 C C . HIS A 1 93 ? 10.314 5.227 -13.016 1.00 87.38 93 HIS A C 1
ATOM 709 O O . HIS A 1 93 ? 9.570 5.305 -12.035 1.00 87.38 93 HIS A O 1
ATOM 715 N N . GLY A 1 94 ? 11.464 5.907 -13.074 1.00 86.12 94 GLY A N 1
ATOM 716 C CA . GLY A 1 94 ? 12.089 6.625 -11.950 1.00 86.12 94 GLY A CA 1
ATOM 717 C C . GLY A 1 94 ? 11.158 7.484 -11.069 1.00 86.12 94 GLY A C 1
ATOM 718 O O . GLY A 1 94 ? 11.187 7.317 -9.847 1.00 86.12 94 GLY A O 1
ATOM 719 N N . PRO A 1 95 ? 10.317 8.376 -11.633 1.00 87.81 95 PRO A N 1
ATOM 720 C CA . PRO A 1 95 ? 9.405 9.201 -10.837 1.00 87.81 95 PRO A CA 1
ATOM 721 C C . PRO A 1 95 ? 8.346 8.407 -10.055 1.00 87.81 95 PRO A C 1
ATOM 723 O O . PRO A 1 95 ? 8.096 8.726 -8.895 1.00 87.81 95 PRO A O 1
ATOM 726 N N . TYR A 1 96 ? 7.748 7.371 -10.653 1.00 87.88 96 TYR A N 1
ATOM 727 C CA . TYR A 1 96 ? 6.727 6.551 -9.985 1.00 87.88 96 TYR A CA 1
ATOM 728 C C . TYR A 1 96 ? 7.339 5.567 -8.994 1.00 87.88 96 TYR A C 1
ATOM 730 O O . TYR A 1 96 ? 6.781 5.354 -7.923 1.00 87.88 96 TYR A O 1
ATOM 738 N N . ARG A 1 97 ? 8.541 5.055 -9.284 1.00 92.56 97 ARG A N 1
ATOM 739 C CA . ARG A 1 97 ? 9.325 4.289 -8.312 1.00 92.56 97 ARG A CA 1
ATOM 740 C C . ARG A 1 97 ? 9.539 5.088 -7.026 1.00 92.56 97 ARG A C 1
ATOM 742 O O . ARG A 1 97 ? 9.346 4.551 -5.945 1.00 92.56 97 ARG A O 1
ATOM 749 N N . ARG A 1 98 ? 9.915 6.367 -7.143 1.00 90.88 98 ARG A N 1
ATOM 750 C CA . ARG A 1 98 ? 10.100 7.242 -5.975 1.00 90.88 98 ARG A CA 1
ATOM 751 C C . ARG A 1 98 ? 8.797 7.421 -5.193 1.00 90.88 98 ARG A C 1
ATOM 753 O O . ARG A 1 98 ? 8.799 7.222 -3.992 1.00 90.88 98 ARG A O 1
ATOM 760 N N . GLN A 1 99 ? 7.686 7.684 -5.882 1.00 89.69 99 GLN A N 1
ATOM 761 C CA . GLN A 1 99 ? 6.376 7.804 -5.228 1.00 89.69 99 GLN A CA 1
ATOM 762 C C . GLN A 1 99 ? 5.968 6.528 -4.477 1.00 89.69 99 GLN A C 1
ATOM 764 O O . GLN A 1 99 ? 5.423 6.617 -3.384 1.00 89.69 99 GLN A O 1
ATOM 769 N N . ALA A 1 100 ? 6.243 5.344 -5.031 1.00 93.31 100 ALA A N 1
ATOM 770 C CA . ALA A 1 100 ? 5.942 4.081 -4.360 1.00 93.31 100 ALA A CA 1
ATOM 771 C C . ALA A 1 100 ? 6.845 3.826 -3.136 1.00 93.31 100 ALA A C 1
ATOM 773 O O . ALA A 1 100 ? 6.380 3.273 -2.143 1.00 93.31 100 ALA A O 1
ATOM 774 N N . VAL A 1 101 ? 8.110 4.266 -3.176 1.00 94.94 101 VAL A N 1
ATOM 775 C CA . VAL A 1 101 ? 9.007 4.263 -2.004 1.00 94.94 101 VAL A CA 1
ATOM 776 C C . VAL A 1 101 ? 8.464 5.176 -0.904 1.00 94.94 101 VAL A C 1
ATOM 778 O O . VAL A 1 101 ? 8.320 4.727 0.231 1.00 94.94 101 VAL A O 1
ATOM 781 N N . ASP A 1 102 ? 8.095 6.412 -1.248 1.00 92.62 102 ASP A N 1
ATOM 782 C CA . ASP A 1 102 ? 7.538 7.381 -0.295 1.00 92.62 102 ASP A CA 1
ATOM 783 C C . ASP A 1 102 ? 6.240 6.842 0.341 1.00 92.62 102 ASP A C 1
ATOM 785 O O . ASP A 1 102 ? 6.022 6.953 1.548 1.00 92.62 102 ASP A O 1
ATOM 789 N N . LEU A 1 103 ? 5.393 6.186 -0.462 1.00 93.56 103 LEU A N 1
ATOM 790 C CA . LEU A 1 103 ? 4.166 5.538 -0.002 1.00 93.56 103 LEU A CA 1
ATOM 791 C C . LEU A 1 103 ? 4.446 4.388 0.977 1.00 93.56 103 LEU A C 1
ATOM 793 O O . LEU A 1 103 ? 3.800 4.307 2.019 1.00 93.56 10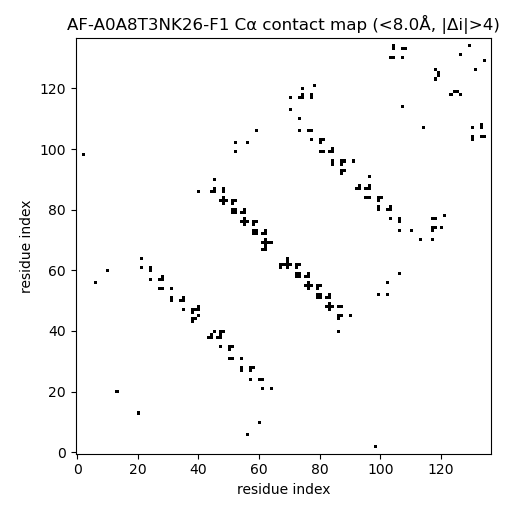3 LEU A O 1
ATOM 797 N N . LEU A 1 104 ? 5.420 3.523 0.688 1.00 96.44 104 LEU A N 1
ATOM 798 C CA . LEU A 1 104 ? 5.811 2.439 1.597 1.00 96.44 104 LEU A CA 1
ATOM 799 C C . LEU A 1 104 ? 6.356 2.974 2.925 1.00 96.44 104 LEU A C 1
ATOM 801 O O . LEU A 1 104 ? 6.011 2.443 3.979 1.00 96.44 104 LEU A O 1
ATOM 805 N N . GLN A 1 105 ? 7.147 4.049 2.899 1.00 94.69 105 GLN A N 1
ATOM 806 C CA . GLN A 1 105 ? 7.627 4.706 4.117 1.00 94.69 105 GLN A CA 1
ATOM 807 C C . GLN A 1 105 ? 6.476 5.309 4.931 1.00 94.69 105 GLN A C 1
ATOM 809 O O . GLN A 1 105 ? 6.442 5.163 6.155 1.00 94.69 105 GLN A O 1
ATOM 814 N N . TRP A 1 106 ? 5.493 5.922 4.266 1.00 92.81 106 TRP A N 1
ATOM 815 C CA . TRP A 1 106 ? 4.290 6.422 4.929 1.00 92.81 106 TRP A CA 1
ATOM 816 C C . TRP A 1 106 ? 3.465 5.295 5.563 1.00 92.81 106 TRP A C 1
ATOM 818 O O . TRP A 1 106 ? 3.077 5.408 6.7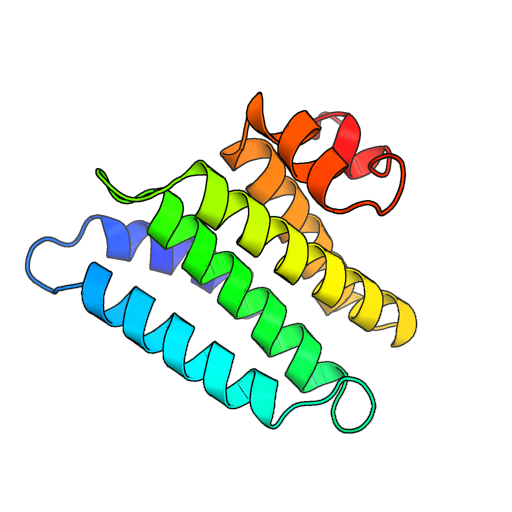26 1.00 92.81 106 TRP A O 1
ATOM 828 N N . ILE A 1 107 ? 3.265 4.177 4.854 1.00 94.81 107 ILE A N 1
ATOM 829 C CA . ILE A 1 107 ? 2.587 2.984 5.387 1.00 94.81 107 ILE A CA 1
ATOM 830 C C . ILE A 1 107 ? 3.350 2.426 6.589 1.00 94.81 107 ILE A C 1
ATOM 832 O O . ILE A 1 107 ? 2.736 2.146 7.617 1.00 94.81 107 ILE A O 1
ATOM 836 N N . ARG A 1 108 ? 4.683 2.316 6.513 1.00 95.00 108 ARG A N 1
ATOM 837 C CA . ARG A 1 108 ? 5.520 1.874 7.638 1.00 95.00 108 ARG A CA 1
ATOM 838 C C . ARG A 1 108 ? 5.317 2.759 8.857 1.00 95.00 108 ARG A C 1
ATOM 840 O O . ARG A 1 108 ? 5.173 2.240 9.966 1.00 95.00 108 ARG A O 1
ATOM 847 N N . ALA A 1 109 ? 5.359 4.078 8.673 1.00 91.19 109 ALA A N 1
ATOM 848 C CA . ALA A 1 109 ? 5.198 5.031 9.766 1.00 91.19 109 ALA A CA 1
ATOM 849 C C . ALA A 1 109 ? 3.790 4.922 10.369 1.00 91.19 109 ALA A C 1
ATOM 851 O O . ALA A 1 109 ? 3.637 4.837 11.586 1.00 91.19 109 ALA A O 1
ATOM 852 N N . GLY A 1 110 ? 2.773 4.829 9.509 1.00 89.38 110 GLY A N 1
ATOM 853 C CA . GLY A 1 110 ? 1.381 4.644 9.896 1.00 89.38 110 GLY A CA 1
ATOM 854 C C . GLY A 1 110 ? 1.113 3.317 10.603 1.00 89.38 110 GLY A C 1
ATOM 855 O O . GLY A 1 110 ? 0.269 3.287 11.491 1.00 89.38 110 GLY A O 1
ATOM 856 N N . ALA A 1 111 ? 1.824 2.239 10.260 1.00 93.50 111 ALA A N 1
ATOM 857 C CA . ALA A 1 111 ? 1.703 0.927 10.894 1.00 93.50 111 ALA A CA 1
ATOM 858 C C . ALA A 1 111 ? 2.373 0.861 12.275 1.00 93.50 111 ALA A C 1
ATOM 860 O O . ALA A 1 111 ? 1.865 0.169 13.162 1.00 93.50 111 ALA A O 1
ATOM 861 N N . GLY A 1 112 ? 3.459 1.612 12.489 1.00 93.25 112 GLY A N 1
ATOM 862 C CA . GLY A 1 112 ? 4.199 1.617 13.753 1.00 93.25 112 GLY A CA 1
ATOM 863 C C . GLY A 1 112 ? 4.765 0.233 14.074 1.00 93.25 112 GLY A C 1
ATOM 864 O O . GLY A 1 112 ? 5.432 -0.369 13.230 1.00 93.25 112 GLY A O 1
ATOM 865 N N . GLU A 1 113 ? 4.475 -0.278 15.269 1.00 92.44 113 GLU A N 1
ATOM 866 C CA . GLU A 1 113 ? 4.898 -1.613 15.727 1.00 92.44 113 GLU A CA 1
ATOM 867 C C . GLU A 1 113 ? 4.317 -2.756 14.881 1.00 92.44 113 GLU A C 1
ATOM 869 O O . GLU A 1 113 ? 4.946 -3.800 14.736 1.00 92.44 113 GLU A O 1
ATOM 874 N N . LEU A 1 114 ? 3.151 -2.554 14.246 1.00 94.44 114 LEU A N 1
ATOM 875 C CA . LEU A 1 114 ? 2.540 -3.585 13.397 1.00 94.44 114 LEU A CA 1
ATOM 876 C C . LEU A 1 114 ? 3.363 -3.875 12.140 1.00 94.44 114 LEU A C 1
ATOM 878 O O . LEU A 1 114 ? 3.177 -4.920 11.526 1.00 94.44 114 LEU A O 1
ATOM 882 N N . PHE A 1 115 ? 4.252 -2.965 11.730 1.00 96.19 115 PHE A N 1
ATOM 883 C CA . PHE A 1 115 ? 4.944 -3.070 10.449 1.00 96.19 115 PHE A CA 1
ATOM 884 C C . PHE A 1 115 ? 5.700 -4.392 10.284 1.00 96.19 115 PHE A C 1
ATOM 886 O O . PHE A 1 115 ? 5.621 -4.991 9.220 1.00 96.19 115 PHE A O 1
ATOM 893 N N . VAL A 1 116 ? 6.400 -4.858 11.323 1.00 95.12 116 VAL A N 1
ATOM 894 C CA . VAL A 1 116 ? 7.215 -6.081 11.238 1.00 95.12 116 VAL A CA 1
ATOM 895 C C . VAL A 1 116 ? 6.344 -7.301 10.947 1.00 95.12 116 VAL A C 1
ATOM 897 O O . VAL A 1 116 ? 6.676 -8.104 10.080 1.00 95.12 116 VAL A O 1
ATOM 900 N N . GLU A 1 117 ? 5.205 -7.412 11.631 1.00 96.56 117 GLU A N 1
ATOM 901 C CA . GLU A 1 117 ? 4.257 -8.506 11.420 1.00 96.56 117 GLU A CA 1
ATOM 902 C C . GLU A 1 117 ? 3.607 -8.418 10.037 1.00 96.56 117 GLU A C 1
ATOM 904 O O . GLU A 1 117 ? 3.593 -9.400 9.301 1.00 96.56 117 GLU A O 1
ATOM 909 N N . LEU A 1 118 ? 3.135 -7.227 9.654 1.00 97.38 118 LEU A N 1
ATOM 910 C CA . LEU A 1 118 ? 2.513 -7.001 8.348 1.00 97.38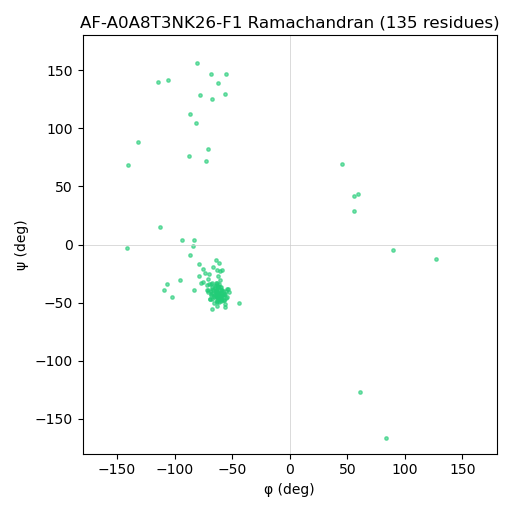 118 LEU A CA 1
ATOM 911 C C . LEU A 1 118 ? 3.483 -7.263 7.192 1.00 97.38 118 LEU A C 1
ATOM 913 O O . LEU A 1 118 ? 3.082 -7.771 6.150 1.00 97.38 118 LEU A O 1
ATOM 917 N N . TRP A 1 119 ? 4.759 -6.921 7.365 1.00 97.56 119 TRP A N 1
ATOM 918 C CA . TRP A 1 119 ? 5.788 -7.203 6.374 1.00 97.56 119 TRP A CA 1
ATOM 919 C C . TRP A 1 119 ? 6.065 -8.703 6.263 1.00 97.56 119 TRP A C 1
ATOM 921 O O . TRP A 1 119 ? 6.179 -9.220 5.154 1.00 97.56 119 TRP A O 1
ATOM 931 N N . ALA A 1 120 ? 6.138 -9.416 7.391 1.00 96.62 120 ALA A N 1
ATOM 932 C CA . ALA A 1 120 ? 6.319 -10.866 7.392 1.00 96.62 120 ALA A CA 1
ATOM 933 C C . ALA A 1 120 ? 5.169 -11.594 6.670 1.00 96.62 120 ALA A C 1
ATOM 935 O O . ALA A 1 120 ? 5.418 -12.560 5.954 1.00 96.62 120 ALA A O 1
ATOM 936 N N . GLU A 1 121 ? 3.932 -11.099 6.791 1.00 96.12 121 GLU A N 1
ATOM 937 C CA . GLU A 1 121 ? 2.758 -11.630 6.079 1.00 96.12 121 GLU A CA 1
ATOM 938 C C . GLU A 1 121 ? 2.848 -11.501 4.549 1.00 96.12 121 GLU A C 1
ATOM 940 O O . GLU A 1 121 ? 2.174 -12.246 3.838 1.00 96.12 121 GLU A O 1
ATOM 945 N N . LEU A 1 122 ? 3.676 -10.591 4.021 1.00 94.50 122 LEU A N 1
ATOM 946 C CA . LEU A 1 122 ? 3.886 -10.479 2.575 1.00 94.50 122 LEU A CA 1
ATOM 947 C C . LEU A 1 122 ? 4.661 -11.666 1.992 1.00 94.50 122 LEU A C 1
ATOM 949 O O . LEU A 1 122 ? 4.538 -11.915 0.796 1.00 94.50 122 LEU A O 1
ATOM 953 N N . ASP A 1 123 ? 5.479 -12.348 2.802 1.00 95.75 123 ASP A N 1
ATOM 954 C CA . ASP A 1 123 ? 6.360 -13.445 2.375 1.00 95.75 123 ASP A CA 1
ATOM 955 C C . ASP A 1 123 ? 7.323 -13.057 1.225 1.00 95.75 123 ASP A C 1
ATOM 957 O O . ASP A 1 123 ? 7.549 -13.797 0.269 1.00 95.75 123 ASP A O 1
ATOM 961 N N . VAL A 1 124 ? 7.898 -11.847 1.300 1.00 94.31 124 VAL A N 1
ATOM 962 C CA . VAL A 1 124 ? 8.804 -11.284 0.269 1.00 94.31 124 VAL A CA 1
ATOM 963 C C . VAL A 1 124 ? 10.257 -11.126 0.735 1.00 94.31 124 VAL A C 1
ATOM 965 O O . VAL A 1 124 ? 11.051 -10.434 0.095 1.00 94.31 124 VAL A O 1
ATOM 968 N N . GLY A 1 125 ? 10.619 -11.772 1.845 1.00 94.88 125 GLY A N 1
ATOM 969 C CA . GLY A 1 125 ? 11.923 -11.631 2.497 1.00 94.88 125 GLY A CA 1
ATOM 970 C C . GLY A 1 125 ? 12.004 -10.421 3.431 1.00 94.88 125 GLY A C 1
ATOM 971 O O . GLY A 1 125 ? 10.989 -9.840 3.809 1.00 94.88 125 GLY A O 1
ATOM 972 N N . GLU A 1 126 ? 13.218 -10.050 3.840 1.00 94.88 126 GLU A N 1
ATOM 973 C CA . GLU A 1 126 ? 13.439 -8.928 4.760 1.00 94.88 126 GLU A CA 1
ATOM 974 C C . GLU A 1 126 ? 13.108 -7.571 4.112 1.00 94.88 126 GLU A C 1
ATOM 976 O O . GLU A 1 126 ? 13.313 -7.390 2.904 1.00 94.88 126 GLU A O 1
ATOM 981 N N . PRO A 1 127 ? 12.606 -6.594 4.892 1.00 94.38 127 PRO A N 1
ATOM 982 C CA . PRO A 1 127 ? 12.380 -5.258 4.374 1.00 94.38 127 PRO A CA 1
ATOM 983 C C . PRO A 1 127 ? 13.706 -4.635 3.928 1.00 94.38 127 PRO A C 1
ATOM 985 O O . PRO A 1 127 ? 14.712 -4.763 4.628 1.00 94.38 127 PRO A O 1
ATOM 988 N N . PRO A 1 128 ? 13.737 -3.925 2.787 1.00 92.62 128 PRO A N 1
ATOM 989 C CA . PRO A 1 128 ? 14.917 -3.169 2.390 1.00 92.62 128 PRO A CA 1
ATOM 990 C C . PRO A 1 128 ? 15.340 -2.191 3.495 1.00 92.62 128 PRO A C 1
ATOM 992 O O . PRO A 1 128 ? 14.474 -1.609 4.142 1.00 92.62 128 PRO A O 1
ATOM 995 N N . GLY A 1 129 ? 16.642 -1.932 3.662 1.00 91.94 129 GLY A N 1
ATOM 996 C CA . GLY A 1 129 ? 17.148 -1.071 4.751 1.00 91.94 129 GLY A CA 1
ATOM 997 C C . GLY A 1 129 ? 16.478 0.310 4.826 1.00 91.94 129 GLY A C 1
ATOM 998 O O . GLY A 1 129 ? 16.043 0.737 5.889 1.00 91.94 129 GLY A O 1
ATOM 999 N N . TRP A 1 130 ? 16.239 0.948 3.672 1.00 91.81 130 TRP A N 1
ATOM 1000 C CA . TRP A 1 130 ? 15.531 2.238 3.585 1.00 91.81 130 TRP A CA 1
ATOM 1001 C C . TRP A 1 130 ? 14.080 2.211 4.102 1.00 91.81 130 TRP A C 1
ATOM 1003 O O . TRP A 1 130 ? 13.480 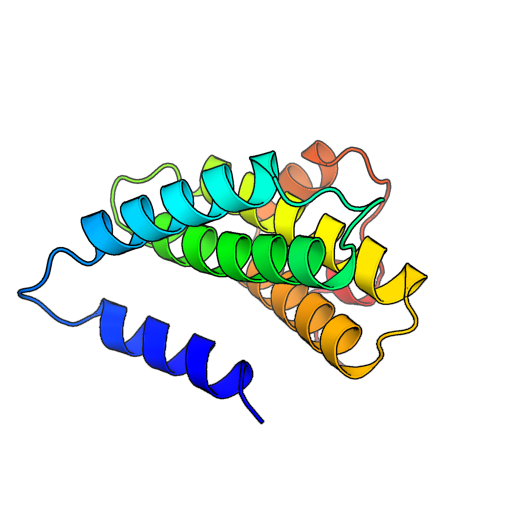3.269 4.302 1.00 91.81 130 TRP A O 1
ATOM 1013 N N . LEU A 1 131 ? 13.502 1.020 4.269 1.00 93.06 131 LEU A N 1
ATOM 1014 C CA . LEU A 1 131 ? 12.168 0.789 4.811 1.00 93.06 131 LEU A CA 1
ATOM 1015 C C . LEU A 1 131 ? 12.215 0.212 6.234 1.00 93.06 131 LEU A C 1
ATOM 1017 O O . LEU A 1 131 ? 11.349 0.535 7.047 1.00 93.06 131 LEU A O 1
ATOM 1021 N N . ALA A 1 132 ? 13.223 -0.610 6.537 1.00 84.62 132 ALA A N 1
ATOM 1022 C CA . ALA A 1 132 ? 13.430 -1.232 7.840 1.00 84.62 132 ALA A CA 1
ATOM 1023 C C . ALA A 1 132 ? 13.759 -0.202 8.934 1.00 84.62 132 ALA A C 1
ATOM 1025 O O . ALA A 1 132 ? 13.159 -0.230 10.009 1.00 84.62 132 ALA A O 1
ATOM 1026 N N . ASP A 1 133 ? 14.642 0.755 8.634 1.00 74.75 133 ASP A N 1
ATOM 1027 C CA . ASP A 1 133 ? 15.248 1.633 9.645 1.00 74.75 133 ASP A CA 1
ATOM 1028 C C . ASP A 1 133 ? 14.382 2.839 10.042 1.00 74.75 133 ASP A C 1
ATOM 1030 O O . ASP A 1 133 ? 14.793 3.671 10.845 1.00 74.75 133 ASP A O 1
ATOM 1034 N N . GLY A 1 134 ? 13.153 2.947 9.525 1.00 61.62 134 GLY A N 1
ATOM 1035 C CA . GLY A 1 134 ? 12.242 4.023 9.918 1.00 61.62 134 GLY A CA 1
ATOM 1036 C C . GLY A 1 134 ? 12.802 5.423 9.645 1.00 61.62 134 GLY A C 1
ATOM 1037 O O . GLY A 1 134 ? 12.666 6.289 10.496 1.00 61.62 134 GLY A O 1
ATOM 1038 N N . GLY A 1 135 ? 13.417 5.632 8.476 1.00 49.19 135 GLY A N 1
ATOM 1039 C CA . GLY A 1 135 ? 13.689 6.954 7.899 1.00 49.19 135 GLY A CA 1
ATOM 1040 C C . GLY A 1 135 ? 14.267 7.993 8.863 1.00 49.19 135 GLY A C 1
ATOM 1041 O O . GLY A 1 135 ? 13.601 8.978 9.171 1.00 49.19 135 GLY A O 1
ATOM 1042 N N . ALA A 1 136 ? 15.511 7.800 9.291 1.00 39.38 136 ALA A N 1
ATOM 1043 C CA . ALA A 1 136 ? 16.345 8.876 9.811 1.00 39.38 136 ALA A CA 1
ATOM 1044 C C . ALA A 1 136 ? 17.720 8.803 9.136 1.00 39.38 136 ALA A C 1
ATOM 1046 O O . ALA A 1 136 ? 18.623 8.139 9.636 1.00 39.38 136 ALA A O 1
ATOM 1047 N N . ASP A 1 137 ? 17.834 9.469 7.988 1.00 36.84 137 ASP A N 1
ATOM 1048 C CA . ASP A 1 137 ? 19.087 10.033 7.476 1.00 36.84 137 ASP A CA 1
ATOM 1049 C C . ASP A 1 137 ? 18.764 11.355 6.759 1.00 36.84 137 ASP A C 1
ATOM 1051 O O . ASP A 1 137 ? 17.797 11.367 5.955 1.00 36.84 137 ASP A O 1
#